Protein AF-A0A939KNT4-F1 (afdb_monomer)

Organism: NCBI:txid2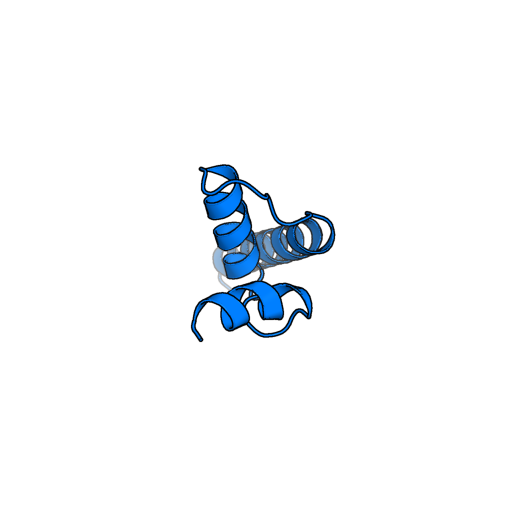817435

Foldseek 3Di:
DPVVVVVVVVVLVVLLVVLLVCLVPDDQDPDPDPSNVVSVVSCVSVVVCPPDPVNVVVVVVVD

Secondary structure (DSSP, 8-state):
--HHHHHHHHHHHHHHHHHHHHHHH-PPPSSSSHHHHHHHHHHHHTT-TTTSGGGHHHHTT--

Mean predicted aligned error: 9.81 Å

Solvent-accessible surface area (backbone atoms only — not comparable to full-atom values): 3733 Å² total; per-residue (Å²): 132,67,64,66,60,56,54,49,50,52,52,50,52,50,52,31,52,52,29,37,55,50,46,72,75,54,76,81,61,92,54,100,44,72,64,34,55,49,51,51,50,36,27,48,64,32,62,39,72,79,77,41,87,75,40,54,73,58,59,63,70,75,110

Radius of gyration: 14.51 Å; Cα contacts (8 Å, |Δi|>4): 36; chains: 1; bounding box: 37×22×34 Å

Sequence (63 aa):
MNDTATTLGLFASLAVTLCAIIARFWPRPKTNGAWLQLYLLVNAVAQNGGHATNAADVAARKS

pLDDT: mean 74.34, std 15.23, range [42.09, 92.06]

Structure (mmCIF, N/CA/C/O backbone):
data_AF-A0A939KNT4-F1
#
_entry.id   AF-A0A939KNT4-F1
#
loop_
_atom_site.group_PDB
_atom_site.id
_atom_site.type_symbol
_atom_site.label_atom_id
_atom_site.label_alt_id
_atom_site.label_comp_id
_atom_site.label_asym_id
_atom_site.label_entity_id
_atom_site.label_seq_id
_atom_site.pdbx_PDB_ins_code
_atom_site.Cartn_x
_atom_site.Cartn_y
_atom_site.Cartn_z
_atom_site.occupancy
_atom_site.B_iso_or_equiv
_atom_site.auth_seq_id
_atom_site.auth_comp_id
_atom_site.auth_asym_id
_atom_site.auth_atom_id
_atom_site.pdbx_PDB_model_num
ATOM 1 N N . MET A 1 1 ? 20.192 -1.616 -23.039 1.00 54.53 1 MET A N 1
ATOM 2 C CA . MET A 1 1 ? 19.138 -1.707 -22.003 1.00 54.53 1 MET A CA 1
ATOM 3 C C . MET A 1 1 ? 18.205 -0.533 -22.218 1.00 54.53 1 MET A C 1
ATOM 5 O O . MET A 1 1 ? 18.699 0.539 -22.523 1.00 54.53 1 MET A O 1
ATOM 9 N N . ASN A 1 2 ? 16.889 -0.743 -22.188 1.00 69.81 2 ASN A N 1
ATOM 10 C CA . ASN A 1 2 ? 15.927 0.333 -22.417 1.00 69.81 2 ASN A CA 1
ATOM 11 C C . ASN A 1 2 ? 15.784 1.127 -21.112 1.00 69.81 2 ASN A C 1
ATOM 13 O O . ASN A 1 2 ? 15.134 0.642 -20.186 1.00 69.81 2 ASN A O 1
A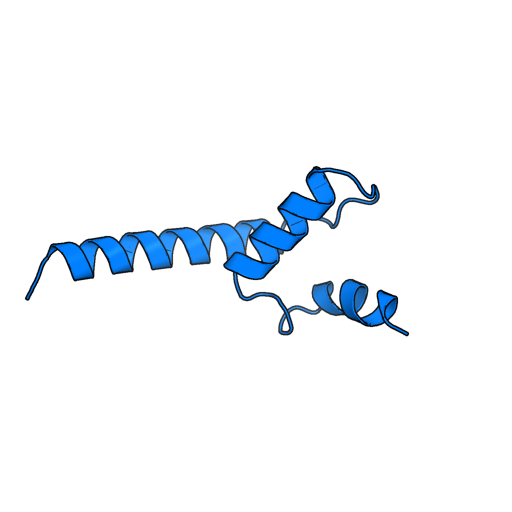TOM 17 N N . ASP A 1 3 ? 16.417 2.297 -21.014 1.00 80.25 3 ASP A N 1
ATOM 18 C CA . ASP A 1 3 ? 16.470 3.095 -19.779 1.00 80.25 3 ASP A CA 1
ATOM 19 C C . ASP A 1 3 ? 15.072 3.404 -19.223 1.00 80.25 3 ASP A C 1
ATOM 21 O O . ASP A 1 3 ? 14.864 3.405 -18.012 1.00 80.25 3 ASP A O 1
ATOM 25 N N . THR A 1 4 ? 14.071 3.511 -20.101 1.00 89.31 4 THR A N 1
ATOM 26 C CA . THR A 1 4 ? 12.657 3.674 -19.739 1.00 89.31 4 THR A CA 1
ATOM 27 C C . THR A 1 4 ? 12.118 2.542 -18.860 1.00 89.31 4 THR A C 1
ATOM 29 O O . THR A 1 4 ? 11.348 2.805 -17.938 1.00 89.31 4 THR A O 1
ATOM 32 N N . ALA A 1 5 ? 12.512 1.287 -19.106 1.00 86.38 5 ALA A N 1
ATOM 33 C CA . ALA A 1 5 ? 12.051 0.145 -18.313 1.00 86.38 5 ALA A CA 1
ATOM 34 C C . ALA A 1 5 ? 12.650 0.172 -16.900 1.00 86.38 5 ALA A C 1
ATOM 36 O O . ALA A 1 5 ? 11.948 -0.081 -15.920 1.00 86.38 5 ALA A O 1
ATOM 37 N N . THR A 1 6 ? 13.927 0.546 -16.792 1.00 89.50 6 THR A N 1
ATOM 38 C CA . THR A 1 6 ? 14.618 0.724 -15.509 1.00 89.50 6 THR A CA 1
ATOM 39 C C . THR A 1 6 ? 13.997 1.869 -14.712 1.00 89.50 6 THR A C 1
ATOM 41 O O . THR A 1 6 ? 13.680 1.704 -13.534 1.00 89.50 6 THR A O 1
ATOM 44 N N . THR A 1 7 ? 13.751 3.013 -15.357 1.00 90.75 7 THR A N 1
ATOM 45 C CA . THR A 1 7 ? 13.086 4.167 -14.740 1.00 90.75 7 THR A CA 1
ATOM 46 C C . THR A 1 7 ? 11.679 3.814 -14.261 1.00 90.75 7 THR A C 1
ATOM 48 O O . THR A 1 7 ? 11.330 4.111 -13.120 1.00 90.75 7 THR A O 1
ATOM 51 N N . LEU A 1 8 ? 10.882 3.124 -15.083 1.00 91.38 8 LEU A N 1
ATOM 52 C CA . LEU A 1 8 ? 9.538 2.689 -14.699 1.00 91.38 8 LEU A CA 1
ATOM 53 C C . LEU A 1 8 ? 9.574 1.725 -13.503 1.00 91.38 8 LEU A C 1
ATOM 55 O O . LEU A 1 8 ? 8.775 1.868 -12.580 1.00 91.38 8 LEU A O 1
ATOM 59 N N . GLY A 1 9 ? 10.524 0.787 -13.486 1.00 90.50 9 GLY A N 1
ATOM 60 C CA . GLY A 1 9 ? 10.720 -0.143 -12.373 1.00 90.50 9 GLY A CA 1
ATOM 61 C C . GLY A 1 9 ? 11.070 0.555 -11.055 1.00 90.50 9 GLY A C 1
ATOM 62 O O . GLY A 1 9 ? 10.528 0.201 -10.004 1.00 90.50 9 GLY A O 1
ATOM 63 N N . LEU A 1 10 ? 11.915 1.589 -11.098 1.00 92.06 10 LEU A N 1
ATOM 64 C CA . LEU A 1 10 ? 12.248 2.409 -9.927 1.00 92.06 10 LEU A CA 1
ATOM 65 C C . LEU A 1 10 ? 11.028 3.164 -9.388 1.00 92.06 10 LEU A C 1
ATOM 67 O O . LEU A 1 10 ? 10.771 3.141 -8.186 1.00 92.06 10 LEU A O 1
ATOM 71 N N . PHE A 1 11 ? 10.230 3.787 -10.257 1.00 91.81 11 PHE A N 1
ATOM 72 C CA . PHE A 1 11 ? 9.028 4.498 -9.811 1.00 91.81 11 PHE A CA 1
ATOM 73 C C . PHE A 1 11 ? 7.941 3.551 -9.298 1.00 91.81 11 PHE A C 1
ATOM 75 O O . PHE A 1 11 ? 7.293 3.853 -8.296 1.00 91.81 11 PHE A O 1
ATOM 82 N N . ALA A 1 12 ? 7.765 2.391 -9.932 1.00 87.38 12 ALA A N 1
ATOM 83 C CA . ALA A 1 12 ? 6.812 1.383 -9.482 1.00 87.38 12 ALA A CA 1
ATOM 84 C C . ALA A 1 12 ? 7.188 0.829 -8.099 1.00 87.38 12 ALA A C 1
ATOM 86 O O . ALA A 1 12 ? 6.345 0.769 -7.204 1.00 87.38 12 ALA A O 1
ATOM 87 N N . SER A 1 13 ? 8.460 0.480 -7.892 1.00 88.50 13 SER A N 1
ATOM 88 C CA . SER A 1 13 ? 8.945 -0.001 -6.590 1.00 88.50 13 SER A CA 1
ATOM 89 C C . SER A 1 13 ? 8.871 1.075 -5.503 1.00 88.50 13 SER A C 1
ATOM 91 O O . SER A 1 13 ? 8.468 0.771 -4.377 1.00 88.50 13 SER A O 1
ATOM 93 N N . LEU A 1 14 ? 9.160 2.337 -5.835 1.00 91.25 14 LEU A N 1
ATOM 94 C CA . LEU A 1 14 ? 8.980 3.467 -4.922 1.00 91.25 14 LEU A CA 1
ATOM 95 C C . LEU A 1 14 ? 7.511 3.639 -4.512 1.00 91.25 14 LEU A C 1
ATOM 97 O O . LEU A 1 14 ? 7.223 3.773 -3.323 1.00 91.25 14 LEU A O 1
ATOM 101 N N . ALA A 1 15 ? 6.584 3.591 -5.472 1.00 87.75 15 ALA A N 1
ATOM 102 C CA . ALA A 1 15 ? 5.153 3.722 -5.211 1.00 87.75 15 ALA A CA 1
ATOM 103 C C . ALA A 1 15 ? 4.632 2.600 -4.297 1.00 87.75 15 ALA A C 1
ATOM 105 O O . ALA A 1 15 ? 3.954 2.876 -3.308 1.00 87.75 15 ALA A O 1
ATOM 106 N N . VAL A 1 16 ? 5.007 1.345 -4.571 1.00 87.88 16 VAL A N 1
ATOM 107 C CA . VAL A 1 16 ? 4.626 0.191 -3.739 1.00 87.88 16 VAL A CA 1
ATOM 108 C C . VAL A 1 16 ? 5.195 0.321 -2.325 1.00 87.88 16 VAL A C 1
ATOM 110 O O . VAL A 1 16 ? 4.465 0.138 -1.349 1.00 87.88 16 VAL A O 1
ATOM 113 N N . THR A 1 17 ? 6.471 0.694 -2.197 1.00 87.19 17 THR A N 1
ATOM 114 C CA . THR A 1 17 ? 7.130 0.859 -0.890 1.00 87.19 17 THR A CA 1
ATOM 115 C C . THR A 1 17 ? 6.479 1.976 -0.075 1.00 87.19 17 THR A C 1
ATOM 117 O O . THR A 1 17 ? 6.228 1.810 1.120 1.00 87.19 17 THR A O 1
ATOM 120 N N . LEU A 1 18 ? 6.137 3.095 -0.717 1.00 88.19 18 LEU A N 1
ATOM 121 C CA . LEU A 1 18 ? 5.435 4.200 -0.070 1.00 88.19 18 LEU A CA 1
ATOM 122 C C . LEU A 1 18 ? 4.046 3.766 0.422 1.00 88.19 18 LEU A C 1
ATOM 124 O O . LEU A 1 18 ? 3.702 4.016 1.578 1.00 88.19 18 LEU A O 1
ATOM 128 N N . CYS A 1 19 ? 3.273 3.058 -0.408 1.00 84.75 19 CYS A N 1
ATOM 129 C CA . CYS A 1 19 ? 1.984 2.495 -0.003 1.00 84.75 19 CYS A CA 1
ATOM 130 C C . CYS A 1 19 ? 2.123 1.530 1.181 1.00 84.75 19 CYS A C 1
ATOM 132 O O . CYS A 1 19 ? 1.290 1.563 2.087 1.00 84.75 19 CYS A O 1
ATOM 134 N N . ALA A 1 20 ? 3.179 0.713 1.219 1.00 83.50 20 ALA A N 1
ATOM 135 C CA . ALA A 1 20 ? 3.432 -0.215 2.318 1.00 83.50 20 ALA A CA 1
ATOM 136 C C . ALA A 1 20 ? 3.732 0.501 3.643 1.00 83.50 20 ALA A C 1
ATOM 138 O O . ALA A 1 20 ? 3.199 0.107 4.684 1.00 83.50 20 ALA A O 1
ATOM 139 N N . ILE A 1 21 ? 4.521 1.579 3.610 1.00 86.38 21 ILE A N 1
ATOM 140 C CA . ILE A 1 21 ? 4.798 2.414 4.789 1.00 86.38 21 ILE A CA 1
ATOM 141 C C . ILE A 1 21 ? 3.507 3.066 5.287 1.00 86.38 21 ILE A C 1
ATOM 143 O O . ILE A 1 21 ? 3.186 2.968 6.471 1.00 86.38 21 ILE A O 1
ATOM 147 N N . ILE A 1 22 ? 2.739 3.683 4.386 1.00 84.75 22 ILE A N 1
ATOM 148 C CA . ILE A 1 22 ? 1.470 4.334 4.727 1.00 84.75 22 ILE A CA 1
ATOM 149 C C . ILE A 1 22 ? 0.512 3.316 5.355 1.00 84.75 22 ILE A C 1
ATOM 151 O O . ILE A 1 22 ? 0.012 3.542 6.454 1.00 84.75 22 ILE A O 1
ATOM 155 N N . ALA A 1 23 ? 0.312 2.163 4.713 1.00 81.06 23 ALA A N 1
ATOM 156 C CA . ALA A 1 23 ? -0.544 1.092 5.218 1.00 81.06 23 ALA A CA 1
ATOM 157 C C . ALA A 1 23 ? -0.134 0.596 6.614 1.00 81.06 23 ALA A C 1
ATOM 159 O O . ALA A 1 23 ? -1.000 0.253 7.419 1.00 81.06 23 ALA A O 1
ATOM 160 N N . ARG A 1 24 ? 1.170 0.577 6.922 1.00 81.25 24 ARG A N 1
ATOM 161 C CA . ARG A 1 24 ? 1.683 0.132 8.224 1.00 81.25 24 ARG A CA 1
ATOM 162 C C . ARG A 1 24 ? 1.291 1.061 9.372 1.00 81.25 24 ARG A C 1
ATOM 164 O O . ARG A 1 24 ? 1.049 0.570 10.472 1.00 81.25 24 ARG A O 1
ATOM 171 N N . PHE A 1 25 ? 1.232 2.367 9.132 1.00 84.12 25 PHE A N 1
ATOM 17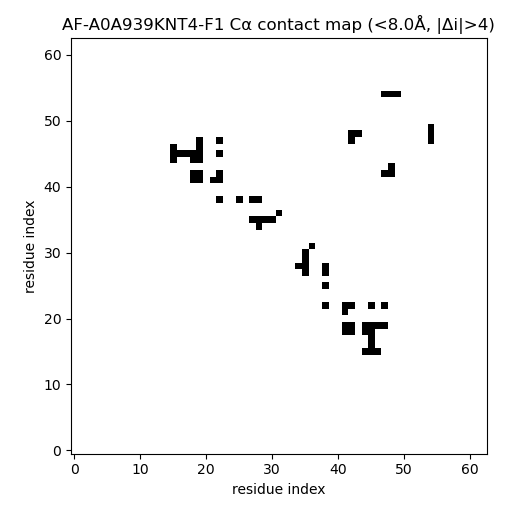2 C CA . PHE A 1 25 ? 0.920 3.358 10.168 1.00 84.12 25 PHE A CA 1
ATOM 173 C C . PHE A 1 25 ? -0.524 3.866 10.120 1.00 84.12 25 PHE A C 1
ATOM 175 O O . PHE A 1 25 ? -0.937 4.606 11.010 1.00 84.12 25 PHE A O 1
ATOM 182 N N . TRP A 1 26 ? -1.305 3.472 9.113 1.00 80.38 26 TRP A N 1
ATOM 183 C CA . TRP A 1 26 ? -2.681 3.926 8.946 1.00 80.38 26 TRP A CA 1
ATOM 184 C C . TRP A 1 26 ? -3.664 3.062 9.760 1.00 80.38 26 TRP A C 1
ATOM 186 O O . TRP A 1 26 ? -3.879 1.895 9.421 1.00 80.38 26 TRP A O 1
ATOM 196 N N . PRO A 1 27 ? -4.324 3.599 10.804 1.00 78.69 27 PRO A N 1
ATOM 197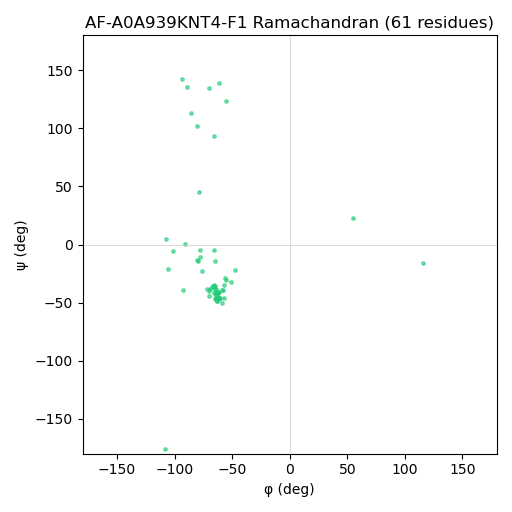 C CA . PRO A 1 27 ? -5.347 2.862 11.542 1.00 78.69 27 PRO A CA 1
ATOM 198 C C . PRO A 1 27 ? -6.611 2.673 10.692 1.00 78.69 27 PRO A C 1
ATOM 200 O O . PRO A 1 27 ? -7.096 3.618 10.067 1.00 78.69 27 PRO A O 1
ATOM 203 N N . ARG A 1 28 ? -7.177 1.4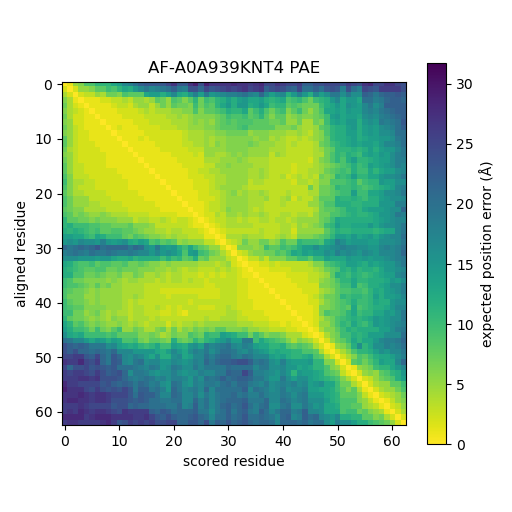58 10.678 1.00 79.50 28 ARG A N 1
ATOM 204 C CA . ARG A 1 28 ? -8.362 1.141 9.863 1.00 79.50 28 ARG A CA 1
ATOM 205 C C . ARG A 1 28 ? -9.524 2.102 10.182 1.00 79.50 28 ARG A C 1
ATOM 207 O O . ARG A 1 28 ? -9.954 2.172 11.336 1.00 79.50 28 ARG A O 1
ATOM 214 N N . PRO A 1 29 ? -10.071 2.815 9.180 1.00 80.69 29 PRO A N 1
ATOM 215 C CA . PRO A 1 29 ? -11.221 3.691 9.381 1.00 80.69 29 PRO A CA 1
ATOM 216 C C . PRO A 1 29 ? -12.450 2.904 9.854 1.00 80.69 29 PRO A C 1
ATOM 218 O O . PRO A 1 29 ? -12.736 1.820 9.347 1.00 80.69 29 PRO A O 1
ATOM 221 N N . LYS A 1 30 ? -13.205 3.461 10.810 1.00 74.25 30 LYS A N 1
ATOM 222 C CA . LYS A 1 30 ? -14.422 2.830 11.361 1.00 74.25 30 LYS A CA 1
ATOM 223 C C . LYS A 1 30 ? -15.637 2.924 10.431 1.00 74.25 30 LYS A C 1
ATOM 225 O O . LYS A 1 30 ? -16.570 2.139 10.562 1.00 74.25 30 LYS A O 1
ATOM 230 N N . THR A 1 31 ? -15.652 3.893 9.521 1.00 72.94 31 THR A N 1
ATOM 231 C CA . THR A 1 31 ? -16.795 4.196 8.654 1.00 72.94 31 THR A CA 1
ATOM 232 C C . THR A 1 31 ? -16.697 3.472 7.318 1.00 72.94 31 THR A C 1
ATOM 234 O O . THR A 1 31 ? -15.626 3.382 6.725 1.00 72.94 31 THR A O 1
ATOM 237 N N . ASN A 1 32 ? -17.837 3.010 6.796 1.00 67.12 32 ASN A N 1
ATOM 238 C CA . ASN A 1 32 ? -17.936 2.381 5.475 1.00 67.12 32 ASN A CA 1
ATOM 239 C C . ASN A 1 32 ? -17.956 3.431 4.338 1.00 67.12 32 ASN A C 1
ATOM 241 O O . ASN A 1 32 ? -18.810 3.400 3.458 1.00 67.12 32 ASN A O 1
ATOM 245 N N . GLY A 1 33 ? -17.063 4.421 4.419 1.00 75.81 33 GLY A N 1
ATOM 246 C CA . GLY A 1 33 ? -16.973 5.552 3.492 1.00 75.81 33 GLY A CA 1
ATOM 247 C C . GLY A 1 33 ? -15.750 5.480 2.577 1.00 75.81 33 GLY A C 1
ATOM 248 O O . GLY A 1 33 ? -14.957 4.540 2.646 1.00 75.81 33 GLY A O 1
ATOM 249 N N . ALA A 1 34 ? -15.557 6.518 1.758 1.00 82.50 34 ALA A N 1
ATOM 250 C CA . ALA A 1 34 ? -14.442 6.627 0.808 1.00 82.50 34 ALA A CA 1
ATOM 251 C C . ALA A 1 34 ? -13.060 6.378 1.450 1.00 82.50 34 ALA A C 1
ATOM 253 O O . ALA A 1 34 ? -12.179 5.786 0.835 1.00 82.50 34 ALA A O 1
ATOM 254 N N . TRP A 1 35 ? -12.893 6.741 2.725 1.00 81.06 35 TRP A N 1
ATOM 255 C CA . TRP A 1 35 ? -11.670 6.493 3.491 1.00 81.06 35 TRP A CA 1
ATOM 256 C C . TRP A 1 35 ? -11.362 5.010 3.717 1.00 81.06 35 TRP A C 1
ATOM 25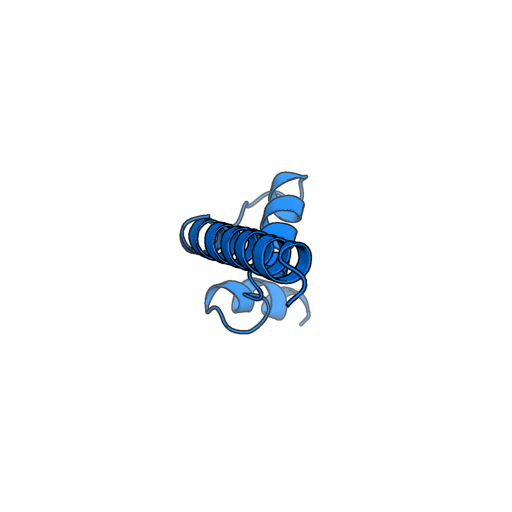8 O O . TRP A 1 35 ? -10.196 4.624 3.680 1.00 81.06 35 TRP A O 1
ATOM 268 N N . LEU A 1 36 ? -12.378 4.165 3.918 1.00 82.94 36 LEU A N 1
ATOM 269 C CA . LEU A 1 36 ? -12.177 2.720 4.036 1.00 82.94 36 LEU A CA 1
ATOM 270 C C . LEU A 1 36 ? -11.827 2.103 2.679 1.00 82.94 36 LEU A C 1
ATOM 272 O O . LEU A 1 36 ? -10.964 1.233 2.616 1.00 82.94 36 LEU A O 1
ATOM 276 N N . GLN A 1 37 ? -12.440 2.577 1.593 1.00 82.94 37 GLN A N 1
ATOM 277 C CA . GLN A 1 37 ? -12.100 2.127 0.239 1.00 82.94 37 GLN A CA 1
ATOM 278 C C . GLN A 1 37 ? -10.662 2.509 -0.136 1.00 82.94 37 GLN A C 1
ATOM 280 O O . GLN A 1 37 ? -9.920 1.665 -0.635 1.00 82.94 37 GLN A O 1
ATOM 285 N N . LEU A 1 38 ? -10.235 3.735 0.184 1.00 85.06 38 LEU A N 1
ATOM 286 C CA . LEU A 1 38 ? -8.856 4.181 -0.016 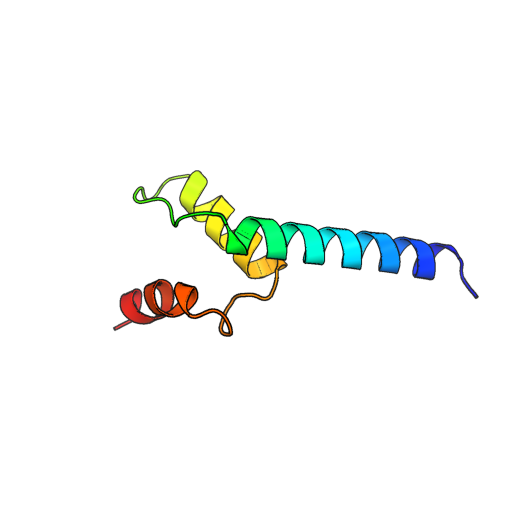1.00 85.06 38 LEU A CA 1
ATOM 287 C C . LEU A 1 38 ? -7.872 3.370 0.835 1.00 85.06 38 LEU A C 1
ATOM 289 O O . LEU A 1 38 ? -6.839 2.935 0.333 1.00 85.06 38 LEU A O 1
ATOM 293 N N . TYR A 1 39 ? -8.213 3.105 2.098 1.00 83.19 39 TYR A N 1
ATOM 294 C CA . TYR A 1 39 ? -7.418 2.244 2.971 1.00 83.19 39 TYR A CA 1
ATOM 295 C C . TYR A 1 39 ? -7.231 0.842 2.372 1.00 83.19 39 TYR A C 1
ATOM 297 O O . TYR A 1 39 ? -6.112 0.330 2.341 1.00 83.19 39 TYR A O 1
ATOM 305 N N . LEU A 1 40 ? -8.302 0.229 1.863 1.00 81.06 40 LEU A N 1
ATOM 306 C CA . LEU A 1 40 ? -8.242 -1.088 1.224 1.00 81.06 40 LEU A CA 1
ATOM 307 C C . LEU A 1 40 ? -7.412 -1.063 -0.065 1.00 81.06 40 LEU A C 1
ATOM 309 O O . LEU A 1 40 ? -6.612 -1.969 -0.280 1.00 81.06 40 LEU A O 1
ATOM 313 N N . LEU A 1 41 ? -7.549 -0.015 -0.881 1.00 84.12 41 LEU A N 1
ATOM 314 C CA . LEU A 1 41 ? -6.778 0.159 -2.111 1.00 84.12 41 LEU A CA 1
ATOM 315 C C . LEU A 1 41 ? -5.276 0.293 -1.826 1.00 84.12 41 LEU A C 1
ATOM 317 O O . LEU A 1 41 ? -4.476 -0.417 -2.428 1.00 84.12 41 LEU A O 1
ATOM 321 N N . VAL A 1 42 ? -4.886 1.146 -0.874 1.00 84.00 42 VAL A N 1
ATOM 322 C CA . VAL A 1 42 ? -3.477 1.329 -0.480 1.00 84.00 42 VAL A CA 1
ATOM 323 C C . VAL A 1 42 ? -2.894 0.032 0.084 1.00 84.00 42 VAL A C 1
ATOM 325 O O . VAL A 1 42 ? -1.771 -0.335 -0.259 1.00 84.00 42 VAL A O 1
ATOM 328 N N . ASN A 1 43 ? -3.663 -0.709 0.889 1.00 81.00 43 ASN A N 1
ATOM 329 C CA . ASN A 1 43 ? -3.241 -2.018 1.393 1.00 81.00 43 ASN A CA 1
ATOM 330 C C . ASN A 1 43 ? -3.108 -3.073 0.282 1.00 81.00 43 ASN A C 1
ATOM 332 O O . ASN A 1 43 ? -2.210 -3.912 0.351 1.00 81.00 43 ASN A O 1
ATOM 336 N N . ALA A 1 44 ? -3.959 -3.031 -0.745 1.00 78.81 44 ALA A N 1
ATOM 337 C CA . ALA A 1 44 ? -3.867 -3.926 -1.896 1.00 78.81 44 ALA A CA 1
ATOM 338 C C . ALA A 1 44 ? -2.641 -3.613 -2.770 1.00 78.81 44 ALA A C 1
ATOM 340 O O . ALA A 1 44 ? -1.899 -4.525 -3.126 1.00 78.81 44 ALA A O 1
ATOM 341 N N . VAL A 1 45 ? -2.380 -2.331 -3.057 1.00 79.38 45 VAL A N 1
ATOM 342 C CA . VAL A 1 45 ? -1.206 -1.878 -3.833 1.00 79.38 45 VAL A CA 1
ATOM 343 C C . VAL A 1 45 ? 0.101 -2.188 -3.107 1.00 79.38 45 VAL A C 1
ATOM 345 O O . VAL A 1 45 ? 1.071 -2.614 -3.728 1.00 79.38 45 VAL A O 1
ATOM 348 N N . ALA A 1 46 ? 0.110 -2.046 -1.783 1.00 75.44 46 ALA A N 1
ATOM 349 C CA . ALA A 1 46 ? 1.228 -2.456 -0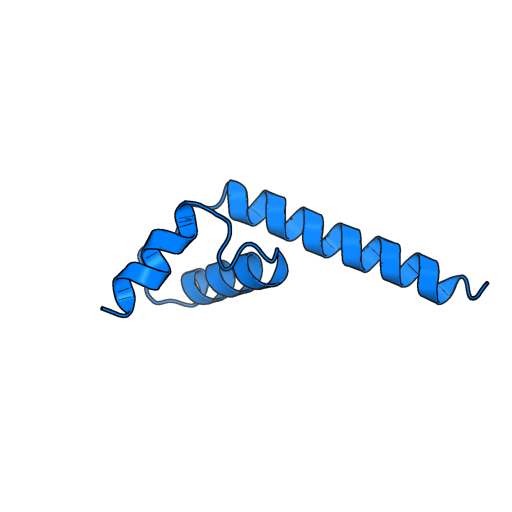.942 1.00 75.44 46 ALA A CA 1
ATOM 350 C C . ALA A 1 46 ? 1.467 -3.977 -0.928 1.00 75.44 46 ALA A C 1
ATOM 352 O O . ALA A 1 46 ? 2.398 -4.425 -0.267 1.00 75.44 46 ALA A O 1
ATOM 353 N N . GLN A 1 47 ? 0.612 -4.774 -1.586 1.00 69.56 47 GLN A N 1
ATOM 354 C CA . GLN A 1 47 ? 0.610 -6.239 -1.508 1.00 69.56 47 GLN A CA 1
ATOM 355 C C . GLN A 1 47 ? 0.498 -6.749 -0.057 1.00 69.56 47 GLN A C 1
ATOM 357 O O . GLN A 1 47 ? 0.825 -7.891 0.250 1.00 69.56 47 GLN A O 1
ATOM 362 N N . ASN A 1 48 ? -0.030 -5.916 0.850 1.00 62.19 48 ASN A N 1
ATOM 363 C CA . ASN A 1 48 ? -0.263 -6.261 2.255 1.00 62.19 48 ASN A CA 1
ATOM 364 C C . ASN A 1 48 ? -1.523 -7.125 2.443 1.00 62.19 48 ASN A C 1
ATOM 366 O O . ASN A 1 48 ? -1.809 -7.577 3.556 1.00 62.19 48 ASN A O 1
ATOM 370 N N . GLY A 1 49 ? -2.288 -7.365 1.372 1.00 51.50 49 GLY A N 1
ATOM 371 C CA . GLY A 1 49 ? -3.449 -8.250 1.364 1.00 51.50 49 GLY A CA 1
ATOM 372 C C . GLY A 1 49 ? -3.050 -9.707 1.596 1.00 51.50 49 GLY A C 1
ATOM 373 O O . GLY A 1 49 ? -2.727 -10.413 0.651 1.00 51.50 49 GLY A O 1
ATOM 374 N N . GLY A 1 50 ? -3.088 -10.150 2.857 1.00 52.25 50 GLY A N 1
ATOM 375 C CA . GLY A 1 50 ? -2.878 -11.547 3.260 1.00 52.25 50 GLY A CA 1
ATOM 376 C C . GLY A 1 50 ? -1.643 -11.813 4.129 1.00 52.25 50 GLY A C 1
ATOM 377 O O . GLY A 1 50 ? -1.600 -12.849 4.780 1.00 52.25 50 GLY A O 1
ATOM 378 N N . HIS A 1 51 ? -0.680 -10.884 4.209 1.00 48.34 51 HIS A N 1
ATOM 379 C CA . HIS A 1 51 ? 0.549 -11.057 5.009 1.00 48.34 51 HIS A CA 1
ATOM 380 C C . HIS A 1 51 ? 0.595 -10.239 6.310 1.00 48.34 51 HIS A C 1
ATOM 382 O O . HIS A 1 51 ? 1.340 -10.583 7.225 1.00 48.34 51 HIS A O 1
ATOM 388 N N . ALA A 1 52 ? -0.187 -9.163 6.428 1.00 48.03 52 ALA A N 1
ATOM 389 C CA . ALA A 1 52 ? -0.192 -8.331 7.627 1.00 48.03 52 ALA A CA 1
ATOM 390 C C . ALA A 1 52 ? -1.222 -8.831 8.652 1.00 48.03 52 ALA A C 1
ATOM 392 O O . ALA A 1 52 ? -2.384 -9.040 8.313 1.00 48.03 52 ALA A O 1
ATOM 393 N N . THR A 1 53 ? -0.838 -8.901 9.930 1.00 50.00 53 THR A N 1
ATOM 394 C CA . THR A 1 53 ? -1.708 -9.143 11.103 1.00 50.00 53 THR A CA 1
ATOM 395 C C . THR A 1 53 ? -2.985 -8.277 11.115 1.00 50.00 53 THR A C 1
ATOM 397 O O . THR A 1 53 ? -3.996 -8.663 11.691 1.00 50.00 53 THR A O 1
ATOM 400 N N . ASN A 1 54 ? -2.982 -7.142 10.406 1.00 47.66 54 ASN A N 1
ATOM 401 C CA . ASN A 1 54 ? -4.119 -6.226 10.255 1.00 47.66 54 ASN A CA 1
ATOM 402 C C . ASN A 1 54 ? -5.164 -6.677 9.206 1.00 47.66 54 ASN A C 1
ATOM 404 O O . ASN A 1 54 ? -6.277 -6.154 9.185 1.00 47.66 54 ASN A O 1
ATOM 408 N N . ALA A 1 55 ? -4.844 -7.646 8.340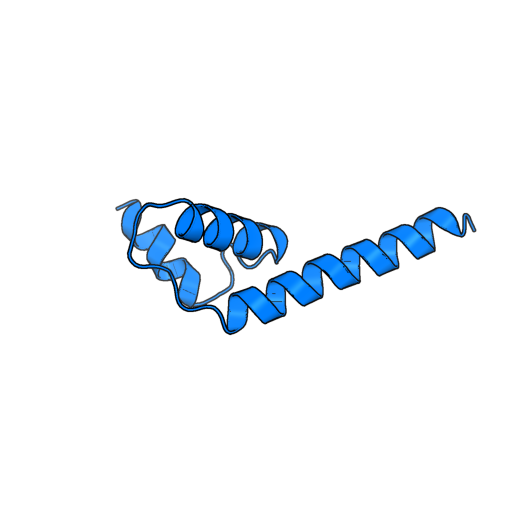 1.00 50.34 55 ALA A N 1
ATOM 409 C CA . ALA A 1 55 ? -5.773 -8.232 7.367 1.00 50.34 55 ALA A CA 1
ATOM 410 C C . ALA A 1 55 ? -6.698 -9.299 7.986 1.00 50.34 55 ALA A C 1
ATOM 412 O O . ALA A 1 55 ? -7.719 -9.646 7.386 1.00 50.34 55 ALA A O 1
ATOM 413 N N . ALA A 1 56 ? -6.398 -9.772 9.204 1.00 52.94 56 ALA A N 1
ATOM 414 C CA . ALA A 1 56 ? -7.274 -10.669 9.961 1.00 52.94 56 ALA A CA 1
ATOM 415 C C . ALA A 1 56 ? -8.682 -10.067 10.164 1.00 52.94 56 ALA A C 1
ATOM 417 O O . ALA A 1 56 ? -9.676 -10.785 10.157 1.00 52.94 56 ALA A O 1
ATOM 418 N N . ASP A 1 57 ? -8.785 -8.736 10.214 1.00 52.62 57 ASP A N 1
ATOM 419 C CA . ASP A 1 57 ? -10.044 -7.992 10.349 1.00 52.62 57 ASP A CA 1
ATOM 420 C C . ASP A 1 57 ? -10.850 -7.890 9.023 1.00 52.62 57 ASP A C 1
ATOM 422 O O . ASP A 1 57 ? -12.009 -7.464 8.996 1.00 52.62 57 ASP A O 1
ATOM 426 N N . VAL A 1 58 ? -10.258 -8.273 7.883 1.00 52.22 58 VAL A N 1
ATOM 427 C CA . VAL A 1 58 ? -10.958 -8.412 6.587 1.00 52.22 58 VAL A CA 1
ATOM 428 C C . VAL A 1 58 ? -11.441 -9.849 6.390 1.00 52.22 58 VAL A C 1
ATOM 430 O O . VAL A 1 58 ? -12.563 -10.050 5.927 1.00 52.22 58 VAL A O 1
ATOM 433 N N . ALA A 1 59 ? -10.642 -10.842 6.794 1.00 50.09 59 ALA A N 1
ATOM 434 C CA . ALA A 1 59 ? -11.039 -12.251 6.766 1.00 50.09 59 ALA A CA 1
ATOM 435 C C . ALA A 1 59 ? -12.168 -12.560 7.769 1.00 50.09 59 ALA A C 1
ATOM 437 O O . ALA A 1 59 ? -13.099 -13.286 7.432 1.00 50.09 59 ALA A O 1
ATOM 438 N N . ALA A 1 60 ? -12.157 -11.927 8.948 1.00 53.34 60 ALA A N 1
ATOM 439 C CA . ALA A 1 60 ? -13.205 -12.075 9.961 1.00 53.34 60 ALA A CA 1
ATOM 440 C C . ALA A 1 60 ? -14.586 -11.536 9.533 1.00 53.34 60 ALA A C 1
ATOM 442 O O . ALA A 1 60 ? -15.581 -11.843 10.176 1.00 53.34 60 ALA A O 1
ATOM 443 N N . ARG A 1 61 ? -14.676 -10.748 8.448 1.00 51.12 61 ARG A N 1
ATOM 444 C CA . ARG A 1 61 ? -15.955 -10.266 7.885 1.00 51.12 61 ARG A CA 1
ATOM 445 C C . ARG A 1 61 ? -16.547 -11.177 6.805 1.00 51.12 61 ARG A C 1
ATOM 447 O O . ARG A 1 61 ? -17.575 -10.826 6.233 1.00 51.12 61 ARG A O 1
ATOM 454 N N . LYS A 1 62 ? -15.891 -12.297 6.482 1.00 47.78 62 LYS A N 1
ATOM 455 C CA . LYS A 1 62 ? -16.392 -13.298 5.524 1.00 47.78 62 LYS A CA 1
ATOM 456 C C . LYS A 1 62 ? -16.875 -14.602 6.177 1.00 47.78 62 LYS A C 1
ATOM 458 O O . LYS A 1 62 ? -17.233 -15.513 5.436 1.00 47.78 62 LYS A O 1
ATOM 463 N N . SER A 1 63 ? -16.893 -14.687 7.508 1.00 42.09 63 SER A N 1
ATOM 464 C CA . SER A 1 63 ? -17.498 -15.802 8.251 1.00 42.09 63 SER A CA 1
ATOM 465 C C . SER A 1 63 ? -18.817 -15.398 8.886 1.00 42.09 63 SER A C 1
ATOM 467 O O . SER A 1 63 ? -18.976 -14.196 9.192 1.00 42.09 63 SER A O 1
#